Protein 2GU3 (pdb70)

GO terms:
  GO:0005886 plasma membrane (C, EXP)

Structure (mmCIF, N/CA/C/O backbone):
data_2GU3
#
_entry.id   2GU3
#
_cell.length_a   42.200
_cell.length_b   52.415
_cell.length_c   55.079
_cell.angle_alpha   90.00
_cell.angle_beta   90.00
_cell.angle_gamma   90.00
#
_symmetry.space_group_name_H-M   'P 21 21 21'
#
loop_
_entity.id
_entity.type
_entity.pdbx_description
1 polymer 'YpmB protein'
2 non-polymer 'NICKEL (II) ION'
3 water water
#
loop_
_atom_site.group_PDB
_atom_site.id
_atom_site.type_symbol
_atom_site.label_atom_id
_atom_site.label_alt_id
_atom_site.label_comp_id
_atom_site.label_asym_id
_atom_site.label_entity_id
_atom_site.label_seq_id
_atom_site.pdbx_PDB_ins_code
_atom_site.Cartn_x
_atom_site.Car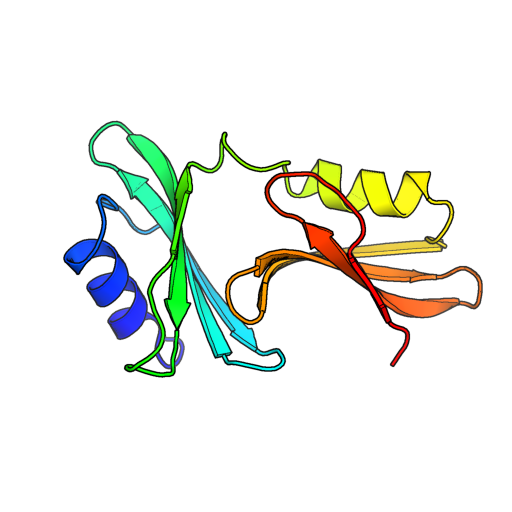tn_y
_atom_site.Cartn_z
_atom_site.occupancy
_atom_site.B_iso_or_equiv
_atom_site.auth_seq_id
_atom_site.auth_comp_id
_atom_site.auth_asym_id
_atom_site.auth_atom_id
_atom_site.pdbx_PDB_model_num
ATOM 1 N N . LYS A 1 9 ? 16.254 40.147 11.423 1.00 37.45 34 LYS A N 1
ATOM 2 C CA . LYS A 1 9 ? 15.350 39.259 12.220 1.00 37.37 34 LYS A CA 1
ATOM 3 C C . LYS A 1 9 ? 15.828 37.808 12.190 1.00 36.38 34 LYS A C 1
ATOM 4 O O . LYS A 1 9 ? 16.152 37.264 11.129 1.00 37.13 34 LYS A O 1
ATOM 10 N N . GLU A 1 10 ? 15.843 37.181 13.360 1.00 34.65 35 GLU A N 1
ATOM 11 C CA . GLU A 1 10 ? 16.323 35.818 13.501 1.00 32.82 35 GLU A CA 1
ATOM 12 C C . GLU A 1 10 ? 15.209 34.818 13.275 1.00 30.68 35 GLU A C 1
ATOM 13 O O . GLU A 1 10 ? 14.097 34.967 13.811 1.00 29.74 35 GLU A O 1
ATOM 19 N N . GLU A 1 11 ? 15.503 33.799 12.478 1.00 27.80 36 GLU A N 1
ATOM 20 C CA . GLU A 1 11 ? 14.504 32.795 12.144 1.00 26.17 36 GLU A CA 1
ATOM 21 C C . GLU A 1 11 ? 13.755 32.300 13.383 1.00 24.27 36 GLU A C 1
ATOM 22 O O . GLU A 1 11 ? 14.379 31.875 14.363 1.00 22.42 36 GLU A O 1
ATOM 28 N N . GLY A 1 12 ? 12.423 32.318 13.319 1.00 22.91 37 GLY A N 1
ATOM 29 C CA . GLY A 1 12 ? 11.591 31.729 14.375 1.00 21.80 37 GLY A CA 1
ATOM 30 C C . GLY A 1 12 ? 11.381 32.585 15.602 1.00 21.66 37 GLY A C 1
ATOM 31 O O . GLY A 1 12 ? 10.526 32.268 16.466 1.00 20.24 37 GLY A O 1
ATOM 32 N N . HIS A 1 13 ? 12.162 33.659 15.742 1.00 21.86 38 HIS A N 1
ATOM 33 C CA . HIS A 1 13 ? 12.095 34.436 17.010 1.00 21.84 38 HIS A CA 1
ATOM 34 C C . HIS A 1 13 ? 10.801 35.211 17.231 1.00 21.96 38 HIS A C 1
ATOM 35 O O . HIS A 1 13 ? 10.244 35.225 18.338 1.00 23.59 38 HIS A O 1
ATOM 42 N N . GLU A 1 14 ? 10.356 35.915 16.190 1.00 22.47 39 GLU A N 1
ATOM 43 C CA . GLU A 1 14 ? 9.125 36.669 16.272 1.00 21.09 39 GLU A CA 1
ATOM 44 C C . GLU A 1 14 ? 7.982 35.734 16.652 1.00 20.00 39 GLU A C 1
ATOM 45 O O . GLU A 1 14 ? 7.238 36.050 17.561 1.00 20.69 39 GLU A O 1
ATOM 51 N N . ALA A 1 15 ? 7.883 34.568 15.993 1.00 19.29 40 ALA A N 1
ATOM 52 C CA . ALA A 1 15 ? 6.841 33.577 16.284 1.00 19.61 40 ALA A CA 1
ATOM 53 C C . ALA A 1 15 ? 6.978 33.045 17.713 1.00 18.92 40 ALA A C 1
ATOM 54 O O . ALA A 1 15 ? 5.988 32.897 18.413 1.00 19.45 40 ALA A O 1
ATOM 56 N N . ALA A 1 16 ? 8.215 32.765 18.146 1.00 19.23 41 ALA A N 1
ATOM 57 C CA . ALA A 1 16 ? 8.422 32.221 19.486 1.00 18.73 41 ALA A CA 1
ATOM 58 C C . ALA A 1 16 ? 8.024 33.238 20.536 1.00 19.78 41 ALA A C 1
ATOM 59 O O . ALA A 1 16 ? 7.401 32.898 21.552 1.00 19.31 41 ALA A O 1
ATOM 61 N N . ALA A 1 17 ? 8.375 34.508 20.315 1.00 20.06 42 ALA A N 1
ATOM 62 C CA . ALA A 1 17 ? 8.031 35.521 21.305 1.00 21.37 42 ALA A CA 1
ATOM 63 C C . ALA A 1 17 ? 6.502 35.592 21.433 1.00 20.95 42 ALA A C 1
ATOM 64 O O . ALA A 1 17 ? 5.959 35.637 22.537 1.00 20.29 42 ALA A O 1
ATOM 66 N N . ALA A 1 18 ? 5.805 35.608 20.300 1.00 20.73 43 ALA A N 1
ATOM 67 C CA . ALA A 1 18 ? 4.335 35.689 20.321 1.00 20.72 43 ALA A CA 1
ATOM 68 C C . ALA A 1 18 ? 3.732 34.455 21.028 1.00 20.92 43 ALA A C 1
ATOM 69 O O . ALA A 1 18 ? 2.790 34.576 21.805 1.00 20.34 43 ALA A O 1
ATOM 71 N N . GLU A 1 19 ? 4.298 33.273 20.777 1.00 20.93 44 GLU A N 1
ATOM 72 C CA . GLU A 1 19 ? 3.823 32.031 21.367 1.00 21.63 44 GLU A CA 1
ATOM 73 C C . GLU A 1 19 ? 4.031 32.081 22.888 1.00 22.27 44 GLU A C 1
ATOM 74 O O . GLU A 1 19 ? 3.172 31.661 23.672 1.00 21.39 44 GLU A O 1
ATOM 80 N N . ALA A 1 20 ? 5.179 32.629 23.294 1.00 22.48 45 ALA A N 1
ATOM 81 C CA . ALA A 1 20 ? 5.487 32.780 24.720 1.00 22.69 45 ALA A CA 1
ATOM 82 C C . ALA A 1 20 ? 4.452 33.681 25.435 1.00 23.18 45 ALA A C 1
ATOM 83 O O . ALA A 1 20 ? 3.909 33.298 26.481 1.00 23.38 45 ALA A O 1
ATOM 85 N N . LYS A 1 21 ? 4.153 34.841 24.844 1.00 23.52 46 LYS A N 1
ATOM 86 C CA . LYS A 1 21 ? 3.205 35.785 25.430 1.00 24.42 46 LYS A CA 1
ATOM 87 C C . LYS A 1 21 ? 1.791 35.222 25.421 1.00 25.20 46 LYS A C 1
ATOM 88 O O . LYS A 1 21 ? 1.027 35.489 26.346 1.00 26.64 46 LYS A O 1
ATOM 94 N N . LYS A 1 22 ? 1.467 34.417 24.409 1.00 25.55 47 LYS A N 1
ATOM 95 C CA . LYS A 1 22 ? 0.102 33.859 24.252 1.00 26.83 47 LYS A CA 1
ATOM 96 C C . LYS A 1 22 ? -0.171 32.777 25.301 1.00 26.94 47 LYS A C 1
ATOM 97 O O . LYS A 1 22 ? -1.260 32.737 25.918 1.00 27.67 47 LYS A O 1
ATOM 103 N N . GLU A 1 23 ? 0.829 31.930 25.535 1.00 26.08 48 GLU A N 1
ATOM 104 C CA . GLU A 1 23 ? 0.645 30.737 26.339 1.00 25.69 48 GLU A CA 1
ATOM 105 C C . GLU A 1 23 ? 1.169 30.821 27.792 1.00 24.82 48 GLU A C 1
ATOM 106 O O . GLU A 1 23 ? 1.037 29.849 28.531 1.00 24.49 48 GLU A O 1
ATOM 112 N N . THR A 1 24 ? 1.759 31.958 28.194 1.00 23.43 49 THR A N 1
ATOM 113 C CA . THR A 1 24 ? 2.255 32.102 29.551 1.00 22.97 49 THR A CA 1
ATOM 114 C C . THR A 1 24 ? 1.939 33.478 30.077 1.00 23.56 49 THR A C 1
ATOM 115 O O . THR A 1 24 ? 1.226 34.249 29.425 1.00 23.09 49 THR A O 1
ATOM 119 N N . ASP A 1 25 ? 2.477 33.772 31.259 1.00 23.86 50 ASP A N 1
ATOM 120 C CA . ASP A 1 25 ? 2.333 35.062 31.888 1.00 25.23 50 ASP A CA 1
ATOM 121 C C . ASP A 1 25 ? 3.373 36.077 31.430 1.00 24.65 50 ASP A C 1
ATOM 122 O O . ASP A 1 25 ? 3.436 37.186 31.960 1.00 25.63 50 ASP A O 1
ATOM 127 N N . LEU A 1 26 ? 4.203 35.709 30.450 1.00 22.62 51 LEU A N 1
ATOM 128 C CA . LEU A 1 26 ? 5.193 36.639 29.965 1.00 21.41 51 LEU A CA 1
ATOM 129 C C . LEU A 1 26 ? 4.486 37.842 29.332 1.00 20.96 51 LEU A C 1
ATOM 130 O O . LEU A 1 26 ? 3.606 37.650 28.509 1.00 21.11 51 LEU A O 1
ATOM 135 N N . ALA A 1 27 ? 4.860 39.062 29.731 1.00 20.40 52 ALA A N 1
ATOM 136 C CA . ALA A 1 27 ? 4.255 40.302 29.168 1.00 19.91 52 ALA A CA 1
ATOM 137 C C . ALA A 1 27 ? 5.216 41.042 28.299 1.00 20.56 52 ALA A C 1
ATOM 138 O O . ALA A 1 27 ? 4.819 41.623 27.282 1.00 20.03 52 ALA A O 1
ATOM 140 N N . HIS A 1 28 ? 6.492 41.021 28.675 1.00 19.54 53 HIS A N 1
ATOM 141 C CA . HIS A 1 28 ? 7.518 41.721 27.936 1.00 19.43 53 HIS A CA 1
ATOM 142 C C . HIS A 1 28 ? 8.617 40.782 27.534 1.00 20.83 53 HIS A C 1
ATOM 143 O O . HIS A 1 28 ? 9.069 40.015 28.360 1.00 20.97 53 HIS A O 1
ATOM 150 N N . VAL A 1 29 ? 9.074 40.880 26.283 1.00 20.95 54 VAL A N 1
ATOM 151 C CA . VAL A 1 29 ? 10.205 40.063 25.804 1.00 22.42 54 VAL A CA 1
ATOM 152 C C . VAL A 1 29 ? 11.460 40.931 25.786 1.00 23.37 54 VAL A C 1
ATOM 153 O O . VAL A 1 29 ? 11.477 42.040 25.187 1.00 24.27 54 VAL A O 1
ATOM 157 N N . ASP A 1 30 ? 12.491 40.455 26.469 1.00 23.84 55 ASP A N 1
ATOM 158 C CA A ASP A 1 30 ? 13.796 41.104 26.467 0.60 24.43 55 ASP A CA 1
ATOM 159 C CA B ASP A 1 30 ? 13.790 41.115 26.459 0.40 24.80 55 ASP A CA 1
ATOM 160 C C . ASP A 1 30 ? 14.700 40.522 25.369 1.00 25.55 55 ASP A C 1
ATOM 161 O O . ASP A 1 30 ? 15.346 41.257 24.604 1.00 24.41 55 ASP A O 1
ATOM 170 N N . GLN A 1 31 ? 14.753 39.190 25.290 1.00 24.47 56 GLN A N 1
ATOM 171 C CA . GLN A 1 31 ? 15.630 38.519 24.339 1.00 26.04 56 GLN A CA 1
ATOM 172 C C . GLN A 1 31 ? 15.010 37.187 23.965 1.00 23.78 56 GLN A C 1
ATOM 173 O O . GLN A 1 31 ? 14.297 36.612 24.772 1.00 22.16 56 GLN A O 1
ATOM 179 N N . VAL A 1 32 ? 15.301 36.726 22.743 1.00 21.78 57 VAL A N 1
ATOM 180 C CA . VAL A 1 32 ? 15.047 35.362 22.331 1.00 20.34 57 VAL A CA 1
ATOM 181 C C . VAL A 1 32 ? 16.356 34.818 21.772 1.00 20.69 57 VAL A C 1
ATOM 182 O O . VAL A 1 32 ? 17.112 35.553 21.141 1.00 19.78 57 VAL A O 1
ATOM 186 N N . GLU A 1 33 ? 16.632 33.537 22.042 1.00 20.60 58 GLU A N 1
ATOM 187 C CA . GLU A 1 33 ? 17.813 32.838 21.566 1.00 21.74 58 GLU A CA 1
ATOM 188 C C . GLU A 1 33 ? 17.326 31.466 21.083 1.00 20.88 58 GLU A C 1
ATOM 189 O O . GLU A 1 33 ? 16.456 30.844 21.698 1.00 21.92 58 GLU A O 1
ATOM 195 N N . THR A 1 34 ? 17.931 30.981 20.026 1.00 20.06 59 THR A N 1
ATOM 196 C CA . THR A 1 34 ? 17.657 29.602 19.613 1.00 19.64 59 THR A CA 1
ATOM 197 C C . THR A 1 34 ? 18.660 28.706 20.314 1.00 20.32 59 THR A C 1
ATOM 198 O O . THR A 1 34 ? 19.900 28.957 20.265 1.00 19.01 59 THR A O 1
ATOM 202 N N . PHE A 1 35 ? 18.135 27.645 20.921 1.00 18.59 60 PHE A N 1
ATOM 203 C CA . PHE A 1 35 ? 18.975 26.579 21.453 1.00 20.62 60 PHE A CA 1
ATOM 204 C C . PHE A 1 35 ? 18.709 25.300 20.674 1.00 21.77 60 PHE A C 1
ATOM 205 O O . PHE A 1 35 ? 17.573 24.863 20.528 1.00 21.18 60 PHE A O 1
ATOM 213 N N . VAL A 1 36 ? 19.778 24.746 20.117 1.00 22.98 61 VAL A N 1
ATOM 214 C CA . VAL A 1 36 ? 19.668 23.548 19.287 1.00 24.09 61 VAL A CA 1
ATOM 215 C C . VAL A 1 36 ? 20.490 22.484 19.965 1.00 24.79 61 VAL A C 1
ATOM 216 O O . VAL A 1 36 ? 21.712 22.598 20.086 1.00 25.77 61 VAL A O 1
ATOM 220 N N . GLY A 1 37 ? 19.814 21.459 20.439 1.00 25.61 62 GLY A N 1
ATOM 221 C CA . GLY A 1 37 ? 20.450 20.303 21.035 1.00 25.16 62 GLY A CA 1
ATOM 222 C C . GLY A 1 37 ? 19.841 19.079 20.375 1.00 24.57 62 GLY A C 1
ATOM 223 O O . GLY A 1 37 ? 19.633 19.056 19.157 1.00 25.66 62 GLY A O 1
ATOM 224 N N . LYS A 1 38 ? 19.482 18.079 21.174 1.00 22.98 63 LYS A N 1
ATOM 225 C CA . LYS A 1 38 ? 18.714 16.949 20.691 1.00 22.95 63 LYS A CA 1
ATOM 226 C C . LYS A 1 38 ? 17.391 17.429 20.042 1.00 22.69 63 LYS A C 1
ATOM 227 O O . LYS A 1 38 ? 16.903 16.845 19.063 1.00 21.50 63 LYS A O 1
ATOM 233 N N . GLU A 1 39 ? 16.826 18.490 20.605 1.00 21.48 64 GLU A N 1
ATOM 234 C CA . GLU A 1 39 ? 15.682 19.192 19.997 1.00 21.41 64 GLU A CA 1
ATOM 235 C C . GLU A 1 39 ? 15.996 20.682 19.903 1.00 20.52 64 GLU A C 1
ATOM 236 O O . GLU A 1 39 ? 16.914 21.186 20.566 1.00 20.94 64 GLU A O 1
ATOM 242 N N . LYS A 1 40 ? 15.196 21.408 19.126 1.00 19.18 65 LYS A N 1
ATOM 243 C CA . LYS A 1 40 ? 15.352 22.837 19.045 1.00 18.21 65 LYS A CA 1
ATOM 244 C C . LYS A 1 40 ? 14.349 23.568 19.896 1.00 18.22 65 LYS A C 1
ATOM 245 O O . LYS A 1 40 ? 13.142 23.244 19.848 1.00 17.77 65 LYS A O 1
ATOM 251 N N . TYR A 1 41 ? 14.823 24.581 20.641 1.00 17.62 66 TYR A N 1
ATOM 252 C CA . TYR A 1 41 ? 13.962 25.391 21.503 1.00 18.18 66 TYR A CA 1
ATOM 253 C C . TYR A 1 41 ? 14.290 26.870 21.231 1.00 18.28 66 TYR A C 1
ATOM 254 O O . TYR A 1 41 ? 15.441 27.226 20.950 1.00 19.81 66 TYR A O 1
ATOM 263 N N . TYR A 1 42 ? 13.27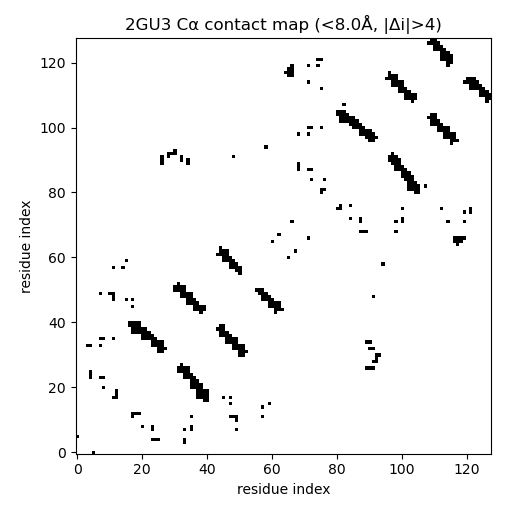0 27.700 21.307 1.00 16.87 67 TYR A N 1
ATOM 264 C CA . TYR A 1 42 ? 13.470 29.161 21.382 1.00 17.25 67 TYR A CA 1
ATOM 265 C C . TYR A 1 42 ? 13.355 29.537 22.842 1.00 17.38 67 TYR A C 1
ATOM 266 O O . TYR A 1 42 ? 12.318 29.304 23.505 1.00 19.49 67 TYR A O 1
ATOM 275 N N . VAL A 1 43 ? 14.443 30.118 23.360 1.00 16.59 68 VAL A N 1
ATOM 276 C CA . VAL A 1 43 ? 14.478 30.420 24.769 1.00 17.25 68 VAL A CA 1
ATOM 277 C C . VAL A 1 43 ? 14.108 31.913 24.855 1.00 17.68 68 VAL A C 1
ATOM 278 O O . VAL A 1 43 ? 14.813 32.756 24.299 1.00 17.53 68 VAL A O 1
ATOM 282 N N . VAL A 1 44 ? 12.986 32.235 25.515 1.00 17.34 69 VAL A N 1
ATOM 283 C CA . VAL A 1 44 ? 12.483 33.609 25.483 1.00 16.01 69 VAL A CA 1
ATOM 284 C C . VAL A 1 44 ? 12.604 34.122 26.890 1.00 17.49 69 VAL A C 1
ATOM 285 O O . VA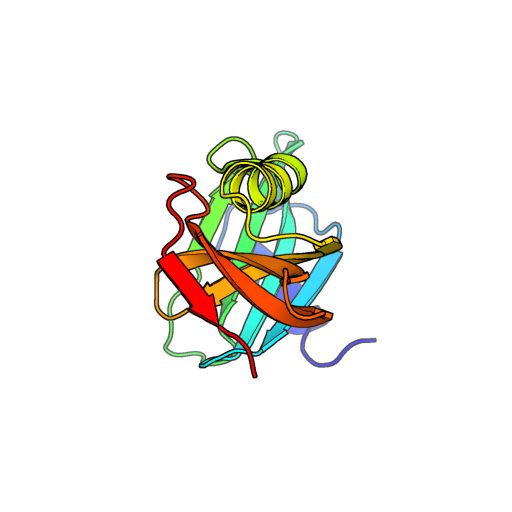L A 1 44 ? 12.071 33.502 27.825 1.00 16.94 69 VAL A O 1
ATOM 289 N N . LYS A 1 45 ? 13.309 35.250 27.040 1.00 17.26 70 LYS A N 1
ATOM 290 C CA . LYS A 1 45 ? 13.570 35.824 28.382 1.00 17.55 70 LYS A CA 1
ATOM 291 C C . LYS A 1 45 ? 12.862 37.176 28.477 1.00 18.06 70 LYS A C 1
ATOM 292 O O . LYS A 1 45 ? 12.894 37.975 27.531 1.00 18.57 70 LYS A O 1
ATOM 298 N N . GLY A 1 46 ? 12.230 37.443 29.612 1.00 16.53 71 GLY A N 1
ATOM 299 C CA . GLY A 1 46 ? 11.548 38.739 29.782 1.00 18.08 71 GLY A CA 1
ATOM 300 C C . GLY A 1 46 ? 10.952 38.813 31.160 1.00 18.63 71 GLY A C 1
ATOM 301 O O . GLY A 1 46 ? 11.512 38.254 32.085 1.00 18.14 71 GLY A O 1
ATOM 302 N N . THR A 1 47 ? 9.842 39.531 31.264 1.00 18.35 72 THR A N 1
ATOM 303 C CA . THR A 1 47 ? 9.173 39.749 32.535 1.00 20.28 72 THR A CA 1
ATOM 304 C C . THR A 1 47 ? 7.670 39.590 32.371 1.00 20.78 72 THR A C 1
ATOM 305 O O . THR A 1 47 ? 7.102 39.737 31.260 1.00 20.46 72 THR A O 1
ATOM 309 N N . ASP A 1 48 ? 7.009 39.250 33.476 1.00 22.10 73 ASP A N 1
ATOM 310 C CA . ASP A 1 48 ? 5.536 39.283 33.507 1.00 22.78 73 ASP A CA 1
ATOM 311 C C . ASP A 1 48 ? 5.022 40.712 33.784 1.00 23.01 73 ASP A C 1
ATOM 312 O O . ASP A 1 48 ? 5.832 41.655 33.856 1.00 22.37 73 ASP A O 1
ATOM 317 N N . LYS A 1 49 ? 3.704 40.923 33.904 1.00 24.14 74 LYS A N 1
ATOM 318 C CA . LYS A 1 49 ? 3.201 42.297 34.049 1.00 26.02 74 LYS A CA 1
ATOM 319 C C . LYS A 1 49 ? 3.573 42.927 35.418 1.00 26.45 74 LYS A C 1
ATOM 320 O O . LYS A 1 49 ? 3.524 44.156 35.587 1.00 27.07 74 LYS A O 1
ATOM 326 N N . LYS A 1 50 ? 3.948 42.067 36.373 1.00 26.85 75 LYS A N 1
ATOM 327 C CA . LYS A 1 50 ? 4.441 42.462 37.697 1.00 26.65 75 LYS A CA 1
ATOM 328 C C . LYS A 1 50 ? 5.896 42.879 37.656 1.00 25.59 75 LYS A C 1
ATOM 329 O O . LYS A 1 50 ? 6.407 43.490 38.613 1.00 24.61 75 LYS A O 1
ATOM 335 N N . GLY A 1 51 ? 6.566 42.529 36.562 1.00 22.34 76 GLY A N 1
ATOM 336 C CA . GLY A 1 51 ? 7.956 42.860 36.431 1.00 23.11 76 GLY A CA 1
ATOM 337 C C . GLY A 1 51 ? 8.851 41.730 36.907 1.00 21.80 76 GLY A C 1
ATOM 338 O O . GLY A 1 51 ? 10.072 41.925 36.966 1.00 22.91 76 GLY A O 1
ATOM 339 N N . THR A 1 52 ? 8.267 40.563 37.207 1.00 20.75 77 THR A N 1
ATOM 340 C CA . THR A 1 52 ? 9.103 39.375 37.590 1.00 21.11 77 THR A CA 1
ATOM 341 C C . THR A 1 52 ? 9.814 38.711 36.375 1.00 19.22 77 THR A C 1
ATOM 342 O O . THR A 1 52 ? 9.156 38.373 35.388 1.00 20.72 77 THR A O 1
ATOM 346 N N . ALA A 1 53 ? 11.140 38.587 36.445 1.00 19.58 78 ALA A N 1
ATOM 347 C CA . ALA A 1 53 ? 11.904 37.924 35.380 1.00 17.62 78 ALA A CA 1
ATOM 348 C C . ALA A 1 53 ? 11.394 36.475 35.146 1.00 18.97 78 ALA A C 1
ATOM 349 O O . ALA A 1 53 ? 11.302 35.658 36.087 1.00 19.17 78 ALA A O 1
ATOM 351 N N . LEU A 1 54 ? 11.134 36.133 33.883 1.00 18.44 79 LEU A N 1
ATOM 352 C CA . LEU A 1 54 ? 10.582 34.821 33.554 1.00 18.45 79 LEU A CA 1
ATOM 353 C C . LEU A 1 54 ? 11.313 34.317 32.338 1.00 18.61 79 LEU A C 1
ATOM 354 O O . LEU A 1 54 ? 11.627 35.098 31.442 1.00 18.94 79 LEU A O 1
ATOM 359 N N . TYR A 1 55 ? 11.556 33.007 32.306 1.00 16.90 80 TYR A N 1
ATOM 360 C CA . TYR A 1 55 ? 12.132 32.334 31.147 1.00 17.10 80 TYR A CA 1
ATOM 361 C C . TYR A 1 55 ? 11.102 31.413 30.576 1.00 17.60 80 TYR A C 1
ATOM 362 O O . TYR A 1 55 ? 10.421 30.688 31.331 1.00 16.95 80 TYR A O 1
ATOM 371 N N . VAL A 1 56 ? 11.007 31.394 29.242 1.00 16.32 81 VAL A N 1
ATOM 372 C CA . VAL A 1 56 ? 10.032 30.499 28.601 1.00 17.57 81 VAL A CA 1
ATOM 373 C C . VAL A 1 56 ? 10.746 29.737 27.516 1.00 16.99 81 VAL A C 1
ATOM 374 O O . VAL A 1 56 ? 11.421 30.336 26.650 1.00 18.59 81 VAL A O 1
ATOM 378 N N . TRP A 1 57 ? 10.622 28.414 27.528 1.00 16.33 82 TRP A N 1
ATOM 379 C CA . TRP A 1 57 ? 11.295 27.614 26.533 1.00 16.76 82 TRP A CA 1
ATOM 380 C C . TRP A 1 57 ? 10.228 27.080 25.565 1.00 17.08 82 TRP A C 1
ATOM 381 O O . TRP A 1 57 ? 9.415 26.223 25.952 1.00 18.22 82 TRP A O 1
ATOM 392 N N . VAL A 1 58 ? 10.235 27.614 24.358 1.00 16.97 83 VAL A N 1
ATOM 393 C CA . VAL A 1 58 ? 9.206 27.267 23.374 1.00 15.76 83 VAL A CA 1
ATOM 394 C C . VAL A 1 58 ? 9.821 26.270 22.404 1.00 17.40 83 VAL A C 1
ATOM 395 O O . VAL A 1 58 ? 10.803 26.583 21.713 1.00 17.40 83 VAL A O 1
ATOM 399 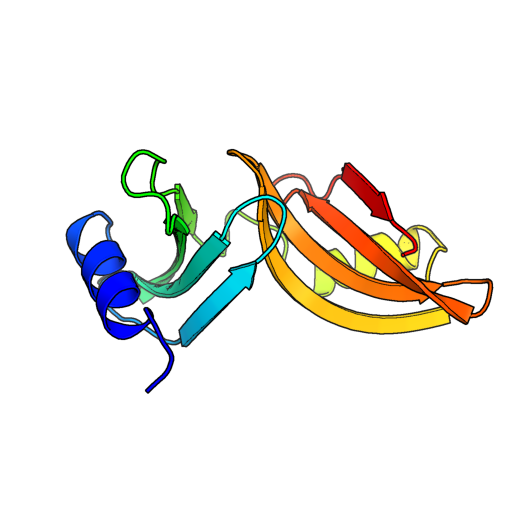N N . PRO A 1 59 ? 9.251 25.056 22.337 1.00 17.71 84 PRO A N 1
ATOM 400 C CA . PRO A 1 59 ? 9.713 24.048 21.376 1.00 17.86 84 PRO A CA 1
ATOM 401 C C . PRO A 1 59 ? 9.429 24.448 19.918 1.00 16.78 84 PRO A C 1
ATOM 402 O O . PRO A 1 59 ? 8.374 25.025 19.600 1.00 18.74 84 PRO A O 1
ATOM 406 N N . ALA A 1 60 ? 10.377 24.139 19.043 1.00 17.39 85 ALA A N 1
ATOM 407 C CA . ALA A 1 60 ? 10.112 24.253 17.604 1.00 16.54 85 ALA A CA 1
ATOM 408 C C . ALA A 1 60 ? 9.085 23.214 17.204 1.00 16.91 85 ALA A C 1
ATOM 409 O O . ALA A 1 60 ? 8.239 23.469 16.356 1.00 17.19 85 ALA A O 1
ATOM 411 N N . ASP A 1 61 ? 9.129 22.055 17.864 1.00 17.29 86 ASP A N 1
ATOM 412 C CA . ASP A 1 61 ? 8.161 20.971 17.660 1.00 17.25 86 ASP A CA 1
ATOM 413 C C . ASP A 1 61 ? 6.807 21.402 18.249 1.00 17.57 86 ASP A C 1
ATOM 414 O O . ASP A 1 61 ? 6.682 21.553 19.465 1.00 17.93 86 ASP A O 1
ATOM 419 N N . LYS A 1 62 ? 5.806 21.624 17.406 1.00 18.61 87 LYS A N 1
ATOM 420 C CA . LYS A 1 62 ? 4.519 22.176 17.900 1.00 20.98 87 LYS A CA 1
ATOM 421 C C . LYS A 1 62 ? 3.751 21.230 18.797 1.00 20.86 87 LYS A C 1
ATOM 422 O O . LYS A 1 62 ? 2.792 21.649 19.489 1.00 21.81 87 LYS A O 1
ATOM 428 N N . LYS A 1 63 ? 4.156 19.965 18.807 1.00 20.13 88 LYS A N 1
ATOM 429 C CA . LYS A 1 63 ? 3.535 18.966 19.691 1.00 20.51 88 LYS A CA 1
ATOM 430 C C . LYS A 1 63 ? 4.143 18.882 21.103 1.00 20.26 88 LYS A C 1
ATOM 431 O O . LYS A 1 63 ? 3.527 18.268 21.994 1.00 19.58 88 LYS A O 1
ATOM 437 N N . ALA A 1 64 ? 5.333 19.471 21.293 1.00 19.17 89 ALA A N 1
ATOM 438 C CA . ALA A 1 64 ? 6.068 19.425 22.547 1.00 20.04 89 ALA A CA 1
ATOM 439 C C . ALA A 1 64 ? 5.514 20.539 23.454 1.00 20.75 89 ALA A C 1
ATOM 440 O O . ALA A 1 64 ? 4.879 21.492 22.973 1.00 23.09 89 ALA A O 1
ATOM 442 N N . LYS A 1 65 ? 5.754 20.460 24.751 1.00 20.26 90 LYS A N 1
ATOM 443 C CA . LYS A 1 65 ? 5.101 21.450 25.600 1.00 20.70 90 LYS A CA 1
ATOM 444 C C . LYS A 1 65 ? 5.997 22.623 25.913 1.00 19.68 90 LYS A C 1
ATOM 445 O O . LYS A 1 65 ? 7.214 22.448 26.063 1.00 18.84 90 LYS A O 1
ATOM 451 N N . ILE A 1 66 ? 5.392 23.813 25.966 1.00 19.63 91 ILE A N 1
ATOM 452 C CA . ILE A 1 66 ? 6.102 25.008 26.438 1.00 18.80 91 ILE A CA 1
A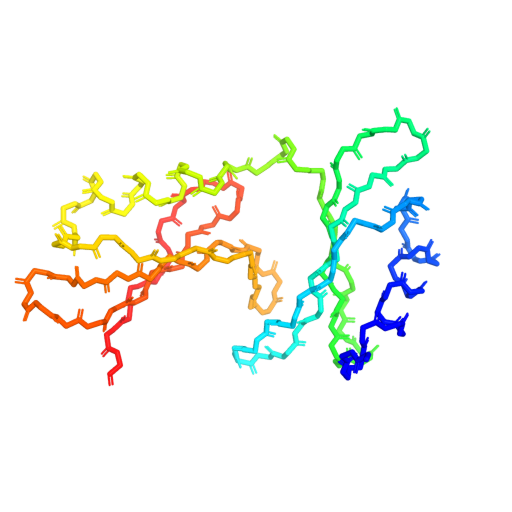TOM 453 C C . ILE A 1 66 ? 6.367 24.844 27.946 1.00 19.42 91 ILE A C 1
ATOM 454 O O . ILE A 1 66 ? 5.475 24.385 28.674 1.00 18.29 91 ILE A O 1
ATOM 459 N N . LEU A 1 67 ? 7.572 25.202 28.391 1.00 18.59 92 LEU A N 1
ATOM 460 C CA . LEU A 1 67 ? 7.909 25.228 29.831 1.00 18.70 92 LEU A CA 1
ATOM 461 C C . LEU A 1 67 ? 8.282 26.648 30.217 1.00 18.87 92 LEU A C 1
ATOM 462 O O . LEU A 1 67 ? 8.870 27.365 29.426 1.00 18.23 92 LEU A O 1
ATOM 467 N N . SER A 1 68 ? 7.908 27.053 31.422 1.00 20.46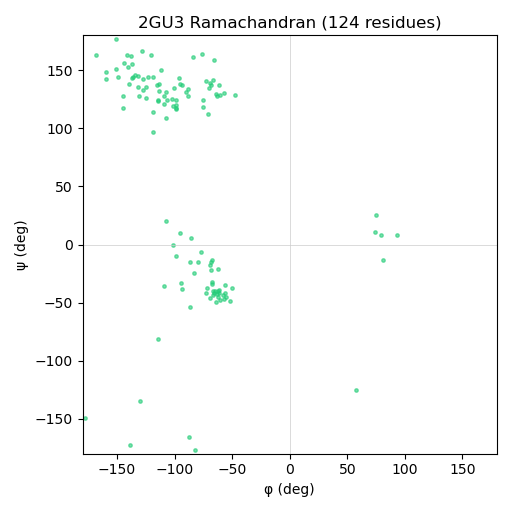 93 SER A N 1
ATOM 468 C CA . SER A 1 68 ? 8.356 28.392 31.894 1.00 21.41 93 SER A CA 1
ATOM 469 C C . SER A 1 68 ? 8.714 28.315 33.344 1.00 21.54 93 SER A C 1
ATOM 470 O O . SER A 1 68 ? 8.164 27.478 34.081 1.00 19.86 93 SER A O 1
ATOM 473 N N . LYS A 1 69 ? 9.622 29.201 33.765 1.00 20.59 94 LYS A N 1
ATOM 474 C CA . LYS A 1 69 ? 10.003 29.304 35.157 1.00 20.31 94 LYS A CA 1
ATOM 475 C C . LYS A 1 69 ? 10.362 30.759 35.395 1.00 19.38 94 LYS A C 1
ATOM 476 O O . LYS A 1 69 ? 10.970 31.409 34.539 1.00 18.62 94 LYS A O 1
ATOM 482 N N . GLU A 1 70 ? 10.038 31.263 36.586 1.00 18.37 95 GLU A N 1
ATOM 483 C CA . GLU A 1 70 ? 10.684 32.477 37.032 1.00 19.46 95 GLU A CA 1
ATOM 484 C C . GLU A 1 70 ? 12.203 32.285 37.167 1.00 19.12 95 GLU A C 1
ATOM 485 O O . GLU A 1 70 ? 12.707 31.263 37.687 1.00 19.09 95 GLU A O 1
ATOM 491 N N . ALA A 1 71 ? 12.955 33.276 36.710 1.00 18.35 96 ALA A N 1
ATOM 492 C CA . ALA A 1 71 ? 14.403 33.253 36.840 1.00 17.69 96 ALA A CA 1
ATOM 493 C C . ALA A 1 71 ? 14.840 32.945 38.287 1.00 17.44 96 ALA A C 1
ATOM 494 O O . ALA A 1 71 ? 15.810 32.251 38.491 1.00 19.02 96 ALA A O 1
ATOM 496 N N . LYS A 1 72 ? 14.126 33.461 39.276 1.00 17.08 97 LYS A N 1
ATOM 497 C CA . LYS A 1 72 ? 14.554 33.282 40.667 1.00 19.57 97 LYS A CA 1
ATOM 498 C C . LYS A 1 72 ? 14.414 31.820 41.102 1.00 18.56 97 LYS A C 1
ATOM 499 O O . LYS A 1 72 ? 14.955 31.438 42.138 1.00 18.96 97 LYS A O 1
ATOM 505 N N . GLU A 1 73 ? 13.678 31.006 40.342 1.00 19.15 98 GLU A N 1
ATOM 506 C CA A GLU A 1 73 ? 13.477 29.575 40.688 0.70 19.23 98 GLU A CA 1
ATOM 507 C CA B GLU A 1 73 ? 13.516 29.595 40.739 0.30 18.52 98 GLU A CA 1
ATOM 508 C C . GLU A 1 73 ? 14.608 28.664 40.224 1.00 19.42 98 GLU A C 1
ATOM 509 O O . GLU A 1 73 ? 14.589 27.469 40.523 1.00 17.72 98 GLU A O 1
ATOM 520 N N . GLY A 1 74 ? 15.574 29.230 39.476 1.00 18.50 99 GLY A N 1
ATOM 521 C CA . GLY A 1 74 ? 16.732 28.449 38.987 1.00 18.15 99 GLY A CA 1
ATOM 522 C C . GLY A 1 74 ? 18.014 29.061 39.512 1.00 19.20 99 GLY A C 1
ATOM 523 O O . GLY A 1 74 ? 18.042 30.244 39.944 1.00 18.90 99 GLY A O 1
ATOM 524 N N . ILE A 1 75 ? 19.109 28.296 39.463 1.00 18.48 100 ILE A N 1
ATOM 525 C CA . ILE A 1 75 ? 20.430 28.880 39.780 1.00 18.72 100 ILE A CA 1
ATOM 526 C C . IL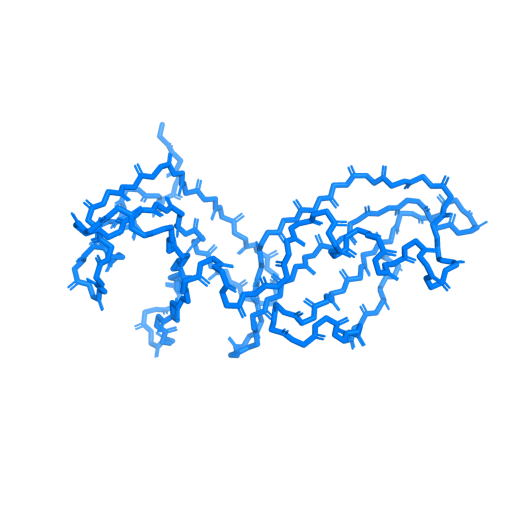E A 1 75 ? 20.749 29.911 38.688 1.00 19.32 100 ILE A C 1
ATOM 527 O O . ILE A 1 75 ? 20.151 29.865 37.636 1.00 18.39 100 ILE A O 1
ATOM 532 N N . SER A 1 76 ? 21.641 30.843 38.994 1.00 18.74 101 SER A N 1
ATOM 533 C CA . SER A 1 76 ? 22.077 31.853 38.034 1.00 19.58 101 SER A CA 1
ATOM 534 C C . SER A 1 76 ? 23.047 31.265 37.013 1.00 19.16 101 SER A C 1
ATOM 535 O O . SER A 1 76 ? 23.664 30.218 37.234 1.00 19.53 101 SER A O 1
ATOM 538 N N . GLU A 1 77 ? 23.225 31.994 35.938 1.00 19.72 102 GLU A N 1
ATOM 539 C CA . GLU A 1 77 ? 24.211 31.632 34.922 1.00 20.40 102 GLU A CA 1
ATOM 540 C C . GLU A 1 77 ? 25.597 31.549 35.569 1.00 20.26 102 GLU A C 1
ATOM 541 O O . GLU A 1 77 ? 26.357 30.619 35.312 1.00 18.77 102 GLU A O 1
ATOM 547 N N . ASP A 1 78 ? 25.941 32.518 36.435 1.00 21.51 103 ASP A N 1
ATOM 548 C CA . ASP A 1 78 ? 27.275 32.477 37.102 1.00 23.05 103 ASP A CA 1
ATOM 549 C C . ASP A 1 78 ? 27.460 31.239 37.968 1.00 21.84 103 ASP A C 1
ATOM 550 O O . ASP A 1 78 ? 28.535 30.658 38.047 1.00 21.76 103 ASP A O 1
ATOM 555 N N . LYS A 1 79 ? 26.398 30.857 38.652 1.00 21.25 104 LYS A N 1
ATOM 556 C CA . LYS A 1 79 ? 26.440 29.707 39.523 1.00 21.37 104 LYS A CA 1
ATOM 557 C C . LYS A 1 79 ? 26.638 28.433 38.758 1.00 20.18 104 LYS A C 1
ATOM 558 O O . LYS A 1 79 ? 27.433 27.584 39.200 1.00 20.27 104 LYS A O 1
ATOM 564 N N . ALA A 1 80 ? 25.919 28.279 37.628 1.00 19.84 105 ALA A N 1
ATOM 565 C CA . ALA A 1 80 ? 26.153 27.161 36.717 1.00 19.17 105 ALA A CA 1
ATOM 566 C C . ALA A 1 80 ? 27.639 27.071 36.358 1.00 19.28 105 ALA A C 1
ATOM 567 O O . ALA A 1 80 ? 28.229 25.972 36.401 1.00 18.92 105 ALA A O 1
ATOM 569 N N . ALA A 1 81 ? 28.242 28.202 35.976 1.00 20.29 106 ALA A N 1
ATOM 570 C CA . ALA A 1 81 ? 29.700 28.191 35.619 1.00 19.76 106 ALA A CA 1
ATOM 571 C C . ALA A 1 81 ? 30.526 27.754 36.831 1.00 22.04 106 ALA A C 1
ATOM 572 O O . ALA A 1 81 ? 31.452 26.945 36.691 1.00 21.65 106 ALA A O 1
ATOM 574 N N . LYS A 1 82 ? 30.149 28.261 38.015 1.00 22.48 107 LYS A N 1
ATOM 575 C CA . LYS A 1 82 ? 30.893 28.032 39.265 1.00 24.29 107 LYS A CA 1
ATOM 576 C C . LYS A 1 82 ? 30.831 26.557 39.669 1.00 24.76 107 LYS A C 1
ATOM 577 O O . LYS A 1 82 ? 31.817 25.952 40.149 1.00 24.06 107 LYS A O 1
ATOM 583 N N . ILE A 1 83 ? 29.655 25.970 39.472 1.00 24.63 108 ILE A N 1
ATOM 584 C CA . ILE A 1 83 ? 29.453 24.551 39.728 1.00 23.88 108 ILE A CA 1
ATOM 585 C C . ILE A 1 83 ? 30.442 23.694 38.953 1.00 24.78 108 ILE A C 1
ATOM 586 O O . ILE A 1 83 ? 31.029 22.774 39.505 1.00 24.78 108 ILE A O 1
ATOM 591 N N . ILE A 1 84 ? 30.637 24.000 37.677 1.00 23.60 109 ILE A N 1
ATOM 592 C CA . ILE A 1 84 ? 31.540 23.228 36.852 1.00 23.90 109 ILE A CA 1
ATOM 593 C C . ILE A 1 84 ? 33.002 23.490 37.249 1.00 24.33 109 ILE A C 1
ATOM 594 O O . ILE A 1 84 ? 33.813 22.575 37.228 1.00 25.23 109 ILE A O 1
ATOM 599 N N . LYS A 1 85 ? 33.316 24.733 37.593 1.00 24.75 110 LYS A N 1
ATOM 600 C CA . LYS A 1 85 ? 34.663 25.111 38.048 1.00 26.29 110 LYS A CA 1
ATOM 601 C C . LYS A 1 85 ? 34.978 24.393 39.347 1.00 27.77 110 LYS A C 1
ATOM 602 O O . LYS A 1 85 ? 36.052 23.779 39.482 1.00 28.70 110 LYS A O 1
ATOM 608 N N . ASP A 1 86 ? 34.043 24.472 40.291 1.00 28.45 111 ASP A N 1
ATOM 609 C CA . ASP A 1 86 ? 34.181 23.810 41.605 1.00 30.55 111 ASP A CA 1
ATOM 610 C C . ASP A 1 86 ? 34.276 22.297 41.476 1.00 30.40 111 ASP A C 1
ATOM 611 O O . ASP A 1 86 ? 34.802 21.605 42.361 1.00 31.47 111 ASP A O 1
ATOM 616 N N . GLU A 1 87 ? 33.809 21.773 40.357 1.00 30.44 112 GLU A N 1
ATOM 617 C CA . GLU A 1 87 ? 33.961 20.364 40.066 1.00 30.04 112 GLU A CA 1
ATOM 618 C C . GLU A 1 87 ? 35.385 20.027 39.591 1.00 30.50 112 GLU A C 1
ATOM 619 O O . GLU A 1 87 ? 35.722 18.858 39.419 1.00 30.59 112 GLU A O 1
ATOM 625 N N . GLY A 1 88 ? 36.217 21.049 39.392 1.00 28.99 113 GLY A N 1
ATOM 626 C CA . GLY A 1 88 ? 37.588 20.824 38.971 1.00 28.39 113 GLY A CA 1
ATOM 627 C C . GLY A 1 88 ? 37.727 20.428 37.512 1.00 27.99 113 GLY A C 1
ATOM 628 O O . GLY A 1 88 ? 38.720 19.807 37.151 1.00 27.54 113 GLY A O 1
ATOM 629 N N . LEU A 1 89 ? 36.756 20.808 36.668 1.00 26.40 114 LEU A N 1
ATOM 630 C CA . LEU A 1 89 ? 36.726 20.362 35.254 1.00 25.90 114 LEU A CA 1
ATOM 631 C C . LEU A 1 89 ? 37.281 21.395 34.265 1.00 24.95 114 LEU A C 1
ATOM 632 O O . LEU A 1 89 ? 37.481 21.085 33.081 1.00 26.05 114 LEU A O 1
ATOM 637 N N . VAL A 1 90 ? 37.529 22.603 34.746 1.00 25.04 115 VAL A N 1
ATOM 638 C CA . VAL A 1 90 ? 37.752 23.764 33.859 1.00 24.39 115 VAL A CA 1
ATOM 639 C C . VAL A 1 90 ? 39.205 24.247 33.842 1.00 25.15 115 VAL A C 1
ATOM 640 O O . VAL A 1 90 ? 39.766 24.469 34.903 1.00 26.06 115 VAL A O 1
ATOM 644 N N . SER A 1 91 ? 39.802 24.390 32.654 1.00 24.33 116 SER A N 1
ATOM 645 C CA . SER A 1 91 ? 41.043 25.186 32.497 1.00 24.73 116 SER A CA 1
ATOM 646 C C . SER A 1 91 ? 40.734 26.649 32.092 1.00 24.93 116 SER A C 1
ATOM 647 O O . SER A 1 91 ? 41.416 27.604 32.503 1.00 24.67 116 SER A O 1
ATOM 650 N N . LYS A 1 92 ? 39.731 26.803 31.241 1.00 23.72 117 LYS A N 1
ATOM 651 C CA . LYS A 1 92 ? 39.296 28.118 30.785 1.00 23.82 117 LYS A CA 1
ATOM 652 C C . LYS A 1 92 ? 37.779 28.075 30.610 1.00 22.71 117 LYS A C 1
ATOM 653 O O . LYS A 1 92 ? 37.256 27.303 29.789 1.00 23.43 117 LYS A O 1
ATOM 659 N N . GLN A 1 93 ? 37.081 28.894 31.384 1.00 22.47 118 GLN A N 1
ATOM 660 C CA . GLN A 1 93 ? 35.608 29.013 31.247 1.00 21.28 118 GLN A CA 1
ATOM 661 C C . GLN A 1 93 ? 35.290 29.772 29.981 1.00 20.75 118 GLN A C 1
ATOM 662 O O . GLN A 1 93 ? 35.934 30.780 29.677 1.00 21.38 118 GLN A O 1
ATOM 668 N N . LYS A 1 94 ? 34.251 29.340 29.264 1.00 19.71 119 LYS A N 1
ATOM 669 C CA . LYS A 1 94 ? 33.948 29.982 28.002 1.00 22.03 119 LYS A CA 1
ATOM 670 C C . LYS A 1 94 ? 32.614 30.705 28.056 1.00 23.52 119 LYS A C 1
ATOM 671 O O . LYS A 1 94 ? 32.591 31.924 28.197 1.00 26.66 119 LYS A O 1
ATOM 677 N N . GLU A 1 95 ? 31.535 29.979 27.878 1.00 21.65 120 GLU A N 1
ATOM 678 C CA . GLU A 1 95 ? 30.176 30.597 27.745 1.00 21.08 120 GLU A CA 1
ATOM 679 C C . GLU A 1 95 ? 29.194 29.736 28.453 1.00 20.94 120 GLU A C 1
ATOM 680 O O . GLU A 1 95 ? 29.446 28.535 28.694 1.00 22.49 120 GLU A O 1
ATOM 686 N N . VAL A 1 96 ? 28.034 30.316 28.721 1.00 18.24 121 VAL A N 1
ATOM 687 C CA . VAL A 1 96 ? 26.931 29.586 29.329 1.00 17.48 121 VAL A CA 1
ATOM 688 C C . VAL A 1 96 ? 25.645 30.046 28.626 1.00 17.07 121 VAL A C 1
ATOM 689 O O . VAL A 1 96 ? 25.478 31.225 28.354 1.00 16.77 121 VAL A O 1
ATOM 693 N N . HIS A 1 97 ? 24.750 29.101 28.323 1.00 16.20 122 HIS A N 1
ATOM 694 C CA . HIS A 1 97 ? 23.458 29.428 27.721 1.00 17.42 122 HIS A CA 1
ATOM 695 C C . HIS A 1 97 ? 22.385 28.684 28.419 1.00 17.40 122 HIS A C 1
ATOM 696 O O . HIS A 1 97 ? 22.553 27.506 28.747 1.00 16.85 122 HIS A O 1
ATOM 703 N N . LEU A 1 98 ? 21.231 29.317 28.512 1.00 17.31 123 LEU A N 1
ATOM 704 C CA . LEU A 1 98 ? 20.040 28.648 28.977 1.00 18.35 123 LEU A CA 1
ATOM 705 C C . LEU A 1 98 ? 19.629 27.631 27.883 1.00 19.49 123 LEU A C 1
ATOM 706 O O . LEU A 1 98 ? 19.667 27.884 26.664 1.00 18.43 123 LEU A O 1
ATOM 711 N N . ALA A 1 99 ? 19.222 26.471 28.348 1.00 18.45 124 ALA A N 1
ATOM 712 C CA . ALA A 1 99 ? 19.018 25.349 27.439 1.00 17.71 124 ALA A CA 1
ATOM 713 C C . ALA A 1 99 ? 17.918 24.361 27.951 1.00 18.06 124 ALA A C 1
ATOM 714 O O . ALA A 1 99 ? 17.299 24.507 29.054 1.00 16.09 124 ALA A O 1
ATOM 716 N N . ARG A 1 100 ? 17.660 23.359 27.121 1.00 17.56 125 ARG A N 1
ATOM 717 C CA . ARG A 1 100 ? 16.624 22.334 27.477 1.00 19.18 125 ARG A CA 1
ATOM 718 C C . ARG A 1 100 ? 16.836 21.078 26.694 1.00 19.61 125 ARG A C 1
ATOM 719 O O . ARG A 1 100 ? 17.291 21.136 25.553 1.00 21.01 125 ARG A O 1
ATOM 727 N N . GLU A 1 101 ? 16.486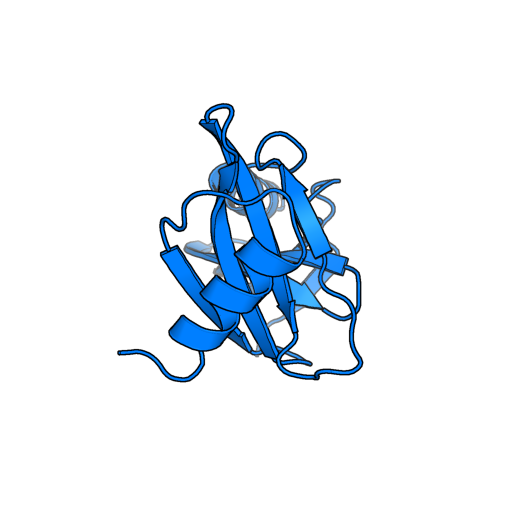 19.940 27.307 1.00 18.77 126 GLU A N 1
ATOM 728 C CA . GLU A 1 101 ? 16.402 18.673 26.553 1.00 21.47 126 GLU A CA 1
ATOM 729 C C . GLU A 1 101 ? 15.267 17.888 27.134 1.00 20.55 126 GLU A C 1
ATOM 730 O O . GLU A 1 101 ? 15.157 17.750 28.381 1.00 20.63 126 GLU A O 1
ATOM 736 N N . GLY A 1 102 ? 14.361 17.441 26.247 1.00 20.50 127 GLY A N 1
ATOM 737 C CA . GLY A 1 102 ? 13.155 16.764 26.675 1.00 20.80 127 GLY A CA 1
ATOM 738 C C . GLY A 1 102 ? 12.438 17.720 27.595 1.00 21.20 127 GLY A C 1
ATOM 739 O O . GLY A 1 102 ? 12.189 18.886 27.218 1.00 20.94 127 GLY A O 1
ATOM 740 N N . ASN A 1 103 ? 12.130 17.283 28.819 1.00 20.28 128 ASN A N 1
ATOM 741 C CA . ASN A 1 103 ? 11.488 18.213 29.773 1.00 20.99 128 ASN A CA 1
ATOM 742 C C . ASN A 1 103 ? 12.398 18.701 30.907 1.00 20.62 128 ASN A C 1
ATOM 743 O O . ASN A 1 103 ? 11.914 19.143 31.981 1.00 20.60 128 ASN A O 1
ATOM 748 N N . VAL A 1 104 ? 13.698 18.580 30.659 1.00 18.96 129 VAL A N 1
ATOM 749 C CA . VAL A 1 104 ? 14.729 18.955 31.621 1.00 18.79 129 VAL A CA 1
ATOM 750 C C . VAL A 1 104 ? 15.211 20.332 31.215 1.00 18.46 129 VAL A C 1
ATOM 751 O O . VAL A 1 104 ? 15.644 20.536 30.078 1.00 18.83 129 VAL A O 1
ATOM 755 N N . LEU A 1 105 ? 15.145 21.256 32.158 1.00 17.34 130 LEU A N 1
ATOM 756 C CA . LEU A 1 105 ? 15.637 22.626 31.943 1.00 16.78 130 LEU A CA 1
ATOM 757 C C . LEU A 1 105 ? 17.040 22.754 32.464 1.00 17.67 130 LEU A C 1
ATOM 758 O O . LEU A 1 105 ? 17.386 22.186 33.547 1.00 18.10 130 LEU A O 1
ATOM 763 N N . LEU A 1 106 ? 17.865 23.459 31.672 1.00 17.55 131 LEU A N 1
ATOM 764 C CA . LEU A 1 106 ? 19.337 23.275 31.843 1.00 18.42 131 LEU A CA 1
ATOM 765 C C . LEU A 1 106 ? 20.087 24.560 31.638 1.00 17.48 131 LEU A C 1
ATOM 766 O O . LEU A 1 106 ? 19.600 25.453 30.924 1.00 18.00 131 LEU A O 1
ATOM 771 N N . TRP A 1 107 ? 21.271 24.653 32.221 1.00 15.74 132 TRP A N 1
ATOM 772 C CA . TRP A 1 107 ? 22.275 25.617 31.772 1.00 16.45 132 TRP A CA 1
ATOM 773 C C . TRP A 1 107 ? 23.355 24.791 31.073 1.00 16.72 132 TRP A C 1
ATOM 774 O O . TRP A 1 107 ? 23.816 23.766 31.633 1.00 16.28 132 TRP A O 1
ATOM 785 N N . GLU A 1 108 ? 23.738 25.218 29.864 1.00 15.24 133 GLU A N 1
ATOM 786 C CA . GLU A 1 108 ? 24.803 24.545 29.130 1.00 15.75 133 GLU A CA 1
ATOM 787 C C . GLU A 1 108 ? 26.029 25.375 29.389 1.00 17.82 133 GLU A C 1
ATOM 788 O O . GLU A 1 108 ? 26.093 26.515 28.959 1.00 16.83 133 GLU A O 1
ATOM 794 N N . VAL A 1 109 ? 27.015 24.788 30.044 1.00 17.23 134 VAL A N 1
ATOM 795 C CA . VAL A 1 109 ? 28.276 25.508 30.371 1.00 16.24 134 VAL A CA 1
ATOM 796 C C . VAL A 1 109 ? 29.373 24.979 29.458 1.00 18.31 134 VAL A C 1
ATOM 797 O O . VAL A 1 109 ? 29.640 23.786 29.464 1.00 18.13 134 VAL A O 1
ATOM 801 N N . THR A 1 110 ? 30.034 25.850 28.717 1.00 18.08 135 THR A N 1
ATOM 802 C CA . THR A 1 110 ? 31.064 25.391 27.804 1.00 19.39 135 THR A CA 1
ATOM 803 C C . THR A 1 110 ? 32.399 25.884 28.331 1.00 19.57 135 THR A C 1
ATOM 804 O O . THR A 1 110 ? 32.495 26.955 28.962 1.00 19.73 135 THR A O 1
ATOM 808 N N . TYR A 1 111 ? 33.468 25.136 28.068 1.00 19.06 136 TYR A N 1
ATOM 809 C CA . TYR A 1 111 ? 34.758 25.484 28.682 1.00 19.49 136 TYR A CA 1
ATOM 810 C C . TYR A 1 111 ? 35.860 24.659 28.005 1.00 20.66 136 TYR A C 1
ATOM 811 O O . TYR A 1 111 ? 35.555 23.678 27.329 1.00 21.76 136 TYR A O 1
ATOM 820 N N . LEU A 1 112 ? 37.113 25.079 28.175 1.00 22.03 137 LEU A N 1
ATOM 821 C CA . LEU A 1 112 ? 38.258 24.212 27.893 1.00 23.23 137 LEU A CA 1
ATOM 822 C C . LEU A 1 112 ? 38.520 23.462 29.164 1.00 23.93 137 LEU A C 1
ATOM 823 O O . LEU A 1 112 ? 38.622 24.077 30.232 1.00 23.95 137 LEU A O 1
ATOM 828 N N . ASP A 1 113 ? 38.587 22.136 29.048 1.00 24.74 138 ASP A N 1
ATOM 829 C CA . ASP A 1 113 ? 38.742 21.274 30.222 1.00 25.88 138 ASP A CA 1
ATOM 830 C C . ASP A 1 113 ? 40.229 21.102 30.557 1.00 26.14 138 ASP A C 1
ATOM 831 O O . ASP A 1 113 ? 41.078 21.843 30.047 1.00 24.83 138 ASP A O 1
ATOM 836 N N . LYS A 1 114 ? 40.528 20.127 31.409 1.00 27.74 139 LYS A N 1
ATOM 837 C CA . LYS A 1 114 ? 41.910 19.910 31.885 1.00 28.50 139 LYS A CA 1
ATOM 838 C C . LYS A 1 114 ? 42.882 19.411 30.829 1.00 28.99 139 LYS A C 1
ATOM 839 O O . LYS A 1 114 ? 44.079 19.593 30.977 1.00 29.79 139 LYS A O 1
ATOM 845 N N . GLU A 1 115 ? 42.383 18.807 29.757 1.00 29.74 140 GLU A N 1
ATOM 846 C CA . GLU A 1 115 ? 43.235 18.405 28.620 1.00 30.28 140 GLU A CA 1
ATOM 847 C C . GLU A 1 115 ? 43.235 19.448 27.512 1.00 29.50 140 GLU A C 1
ATOM 848 O O . GLU A 1 115 ? 43.763 19.217 26.416 1.00 29.39 140 GLU A O 1
ATOM 854 N N . GLY A 1 116 ? 42.659 20.622 27.788 1.00 28.92 141 GLY A N 1
ATOM 855 C CA . GLY A 1 116 ? 42.561 21.667 26.773 1.00 28.28 141 GLY A CA 1
ATOM 856 C C . GLY A 1 116 ? 41.420 21.425 25.808 1.00 28.44 141 GLY A C 1
ATOM 857 O O . GLY A 1 116 ? 41.268 22.138 24.823 1.00 28.88 141 GLY A O 1
ATOM 858 N N . GLN A 1 117 ? 40.580 20.432 26.078 1.00 26.99 142 GLN A N 1
ATOM 859 C CA . GLN A 1 117 ? 39.573 20.112 25.087 1.00 28.08 142 GLN A CA 1
ATOM 860 C C . GLN A 1 117 ? 38.283 20.855 25.384 1.00 26.98 142 GLN A C 1
ATOM 861 O O . GLN A 1 117 ? 37.863 20.918 26.540 1.00 27.84 142 GLN A O 1
ATOM 867 N N . TYR A 1 118 ? 37.682 21.393 24.334 1.00 26.27 143 TYR A N 1
ATOM 868 C CA . TYR A 1 118 ? 36.428 22.112 24.431 1.00 25.56 143 TYR A CA 1
ATOM 869 C C . TYR A 1 118 ? 35.417 21.086 24.916 1.00 24.91 143 TYR A C 1
ATOM 870 O O . TYR A 1 118 ? 35.298 20.018 24.330 1.00 22.96 143 TYR A O 1
ATOM 879 N N . SER A 1 119 ? 34.698 21.417 25.980 1.00 22.88 144 SER A N 1
ATOM 880 C CA . SER A 1 119 ? 33.787 20.493 26.599 1.00 22.32 144 SER A CA 1
ATOM 881 C C . SER A 1 119 ? 32.504 21.243 26.950 1.00 22.78 144 SER A C 1
ATOM 882 O O . SER A 1 119 ? 32.474 22.476 26.934 1.00 19.61 144 SER A O 1
ATOM 885 N N . LEU A 1 120 ? 31.432 20.486 27.178 1.00 22.58 145 LEU A N 1
ATOM 886 C CA . LEU A 1 120 ? 30.135 21.050 27.562 1.00 23.03 145 LEU A CA 1
ATOM 887 C C . LEU A 1 120 ? 29.641 20.258 28.764 1.00 21.97 145 LEU A C 1
ATOM 888 O O . LEU A 1 120 ? 29.741 19.029 28.777 1.00 22.20 145 LEU A O 1
ATOM 893 N N . SER A 1 121 ? 29.123 20.951 29.773 1.00 20.04 146 SER A N 1
ATOM 894 C CA . SER A 1 121 ? 28.407 20.263 30.839 1.00 18.63 146 SER A CA 1
ATOM 895 C C . SER A 1 121 ? 26.997 20.853 30.938 1.00 19.07 146 SER A C 1
ATOM 896 O O . SER A 1 121 ? 26.804 22.078 30.690 1.00 17.66 146 SER A O 1
ATOM 899 N N . TYR A 1 122 ? 26.040 19.986 31.248 1.00 17.50 147 TYR A N 1
ATOM 900 C CA . TYR A 1 122 ? 24.636 20.395 31.362 1.00 19.67 147 TYR A CA 1
ATOM 901 C C . TYR A 1 122 ? 24.289 20.342 32.840 1.00 19.34 147 TYR A C 1
ATOM 902 O O . TYR A 1 122 ? 24.496 19.317 33.495 1.00 19.05 147 TYR A O 1
ATOM 911 N N . VAL A 1 123 ? 23.873 21.488 33.384 1.00 20.17 148 VAL A N 1
ATOM 912 C CA . VAL A 1 123 ? 23.594 21.601 34.818 1.00 19.86 148 VAL A CA 1
ATOM 913 C C . VAL A 1 123 ? 22.097 21.837 35.005 1.00 20.28 148 VAL A C 1
ATOM 914 O O . VAL A 1 123 ? 21.512 22.683 34.311 1.00 20.27 148 VAL A O 1
ATOM 918 N N . ASP A 1 124 ? 21.453 21.095 35.895 1.00 18.76 149 ASP A N 1
ATOM 919 C CA . ASP A 1 124 ? 20.007 21.273 36.086 1.00 17.62 149 ASP A CA 1
ATOM 920 C C . ASP A 1 124 ? 19.689 22.696 36.542 1.00 17.87 149 ASP A C 1
ATOM 921 O O . ASP A 1 124 ? 20.321 23.225 37.477 1.00 18.30 149 ASP A O 1
ATOM 926 N N . PHE A 1 125 ? 18.749 23.315 35.827 1.00 18.21 150 PHE A N 1
ATOM 927 C CA . PHE A 1 125 ? 18.338 24.712 36.057 1.00 18.50 150 PHE A CA 1
ATOM 928 C C . PHE A 1 125 ? 17.903 24.874 37.506 1.00 19.13 150 PHE A C 1
ATOM 929 O O . PHE A 1 125 ? 18.274 25.837 38.154 1.00 19.46 150 PHE A O 1
ATOM 937 N N . THR A 1 126 ? 17.163 23.889 38.029 1.00 21.46 151 THR A N 1
ATOM 938 C CA . THR A 1 126 ? 16.624 24.005 39.378 1.00 23.80 151 THR A CA 1
ATOM 939 C C . THR A 1 126 ? 17.608 23.523 40.434 1.00 24.63 151 THR A C 1
ATOM 940 O O . THR A 1 126 ? 17.906 24.244 41.395 1.00 26.70 151 THR A O 1
ATOM 944 N N . THR A 1 127 ? 18.113 22.309 40.294 1.00 24.82 152 THR A N 1
ATOM 945 C CA . THR A 1 127 ? 18.941 21.707 41.350 1.00 25.36 152 THR A CA 1
ATOM 946 C C . THR A 1 127 ? 20.417 22.084 41.357 1.00 26.11 152 THR A C 1
ATOM 947 O O . THR A 1 127 ? 21.105 22.006 42.402 1.00 26.56 152 THR A O 1
ATOM 951 N N . GLY A 1 128 ? 20.926 22.483 40.198 1.00 25.29 153 GLY A N 1
ATOM 952 C CA . GLY A 1 128 ? 22.366 22.668 40.031 1.00 24.34 153 GLY A CA 1
ATOM 953 C C . GLY A 1 128 ? 23.159 21.376 39.940 1.00 24.31 153 GLY A C 1
ATOM 954 O O . GLY A 1 128 ? 24.372 21.389 40.010 1.00 23.77 153 GLY A O 1
ATOM 955 N N . LYS A 1 129 ? 22.468 20.253 39.803 1.00 24.10 154 LYS A N 1
ATOM 956 C CA . LYS A 1 129 ? 23.123 18.974 39.620 1.00 25.90 154 LYS A CA 1
ATOM 957 C C . LYS A 1 129 ? 23.775 18.906 38.253 1.00 24.92 154 LYS A C 1
ATOM 958 O O . LYS A 1 129 ? 23.154 19.240 37.253 1.00 24.76 154 LYS A O 1
ATOM 964 N N . ILE A 1 130 ? 25.010 18.420 38.196 1.00 24.37 155 ILE A N 1
ATOM 965 C CA . ILE A 1 130 ? 25.627 18.181 36.894 1.00 25.12 155 ILE A CA 1
ATOM 966 C C . ILE A 1 130 ? 25.011 16.937 36.308 1.00 25.07 155 ILE A C 1
ATOM 967 O O . ILE A 1 130 ? 25.108 15.829 36.887 1.00 25.94 155 ILE A O 1
ATOM 972 N N . LEU A 1 131 ? 24.360 17.102 35.177 1.00 23.61 156 LEU A N 1
ATOM 973 C CA . LEU A 1 131 ? 23.623 16.013 34.580 1.00 24.69 156 LEU A CA 1
ATOM 974 C C . LEU A 1 131 ? 24.427 15.251 33.543 1.00 25.53 156 LEU A C 1
ATOM 975 O O . LEU A 1 131 ? 24.250 14.038 33.381 1.00 26.07 156 LEU A O 1
ATOM 980 N N . LYS A 1 132 ? 25.308 15.948 32.835 1.00 25.69 157 LYS A N 1
ATOM 981 C CA . LYS A 1 132 ? 26.067 15.317 31.789 1.00 25.14 157 LYS A CA 1
ATOM 982 C C . LYS A 1 132 ? 27.301 16.190 31.530 1.00 24.45 157 LYS A C 1
ATOM 983 O O . LYS A 1 132 ? 27.216 17.413 31.602 1.00 22.96 157 LYS A O 1
ATOM 989 N N . ASN A 1 133 ? 28.434 15.556 31.250 1.00 23.25 158 ASN A N 1
ATOM 990 C CA . ASN A 1 133 ? 29.657 16.255 30.842 1.00 24.29 158 ASN A CA 1
ATOM 991 C C . ASN A 1 133 ? 30.020 15.610 29.534 1.00 24.95 158 ASN A C 1
ATOM 992 O O . ASN A 1 133 ? 30.145 14.367 29.484 1.00 23.77 158 ASN A O 1
ATOM 997 N N . ILE A 1 134 ? 30.203 16.417 28.491 1.00 24.96 159 ILE A N 1
ATOM 998 C CA . ILE A 1 134 ? 30.488 15.954 27.130 1.00 26.35 159 ILE A CA 1
ATOM 999 C C . ILE A 1 134 ? 31.734 16.627 26.547 1.00 26.11 159 ILE A C 1
ATOM 1000 O O . ILE A 1 134 ? 31.892 17.856 26.617 1.00 23.85 159 ILE A O 1
ATOM 1005 N N . THR A 1 135 ? 32.616 15.822 25.954 1.00 25.11 160 THR A N 1
ATOM 1006 C CA . THR A 1 135 ? 33.736 16.414 25.195 1.00 27.27 160 THR A CA 1
ATOM 1007 C C . THR A 1 135 ? 33.646 15.975 23.731 1.00 29.70 160 THR A C 1
ATOM 1008 O O . THR A 1 135 ? 34.068 14.882 23.403 1.00 30.32 160 THR A O 1
ATOM 1012 N N . PRO A 1 136 ? 33.062 16.812 22.858 1.00 32.29 161 PRO A N 1
ATOM 1013 C CA . PRO A 1 136 ? 32.885 16.504 21.433 1.00 34.19 161 PRO A CA 1
ATOM 1014 C C . PRO A 1 136 ? 34.120 16.065 20.654 1.00 35.96 161 PRO A C 1
ATOM 1015 O O . PRO A 1 136 ? 33.960 15.380 19.629 1.00 37.08 161 PRO A O 1
#

InterPro domains:
  IPR025711 PepSY domain [PF03413] (100-157)
  IPR041401 Cell wall elongation regulator TseB-like domain [PF17881] (41-84)
  IPR046350 Cystatin superfamily [SSF54403] (35-93)
  IPR046350 Cystatin superfamily [SSF54403] (99-160)
  IPR054944 Cell wall elongation/penicillin-binding protein regulator TseB [NF040668] (1-161)

Radius of gyration: 14.98 Å; Cα contacts (8 Å, |Δi|>4): 274; chains: 1; bounding box: 43×28×30 Å

Sequence (128 aa):
KEEGHEAAAAEAKKETDLAHVDDQVETFVGKEKYYVVKGTDKKGTALYVWVPADKKAKILSKEAKEEGISEDKAAKIIKDEGLVSKQKEVHLAREGNVLLWEVTYLDKEGQYSLSYVDFTTGKILKNITP

Foldseek 3Di:
DDPPQVVQVVVDVVPDQFDDWDDWDWDDDVFIWIWTWGAGPVRFTKIWTHGPPPVADIDMDGLVQFDDQVVLQVLCVVVQFAPFWDDWDWDDDRHFTWIWTWHQGPVRFIKIWTAGRRPRHTDDIGGD

Nearest PDB structures (foldseek):
  2gu3-assembly1_A  TM=1.008E+00  e=4.270E-21  Bacillus subtilis subsp. subtilis str. 168
  5y2z-assembly3_F  TM=3.758E-01  e=1.471E-01  Homo sapiens
  2zf4-assembly1_B  TM=4.621E-01  e=3.072E-01  Chromobacterium violaceum
  8hq2-assembly2_E  TM=3.699E-01  e=4.213E-01  Homo sapiens

Solvent-accessible surface area: 7593 Å² total; per-residue (Å²): 226,121,156,22,26,112,69,3,16,58,52,0,102,157,91,34,116,6,36,111,50,109,89,24,38,58,21,104,40,166,56,88,6,24,0,0,39,4,30,23,168,152,50,34,45,15,38,0,0,8,9,40,84,179,194,39,120,44,32,45,72,57,24,155,87,15,30,62,80,115,86,0,19,103,30,0,142,97,103,42,47,21,68,122,61,107,107,20,71,1,0,2,61,32,96,64,14,10,6,20,0,6,4,55,23,136,144,46,95,114,2,22,0,26,0,23,1,79,93,10,134,41,78,88,82,60,65,132

Organism: Bacillus subtilis (strain 168) (NCBI:txid224308)

Secondary structure (DSSP, 8-state):
--TTHHHHHHHHHHHSSEEEEEEEEEEESSSEEEEEEEEETT--EEEEEEESSTTSPPEEEEGGGS--HHHHHHHHHHTT--SEEEEEEEEEETTEEEEEEEEE-TTS-EEEEEEETTT--EEEEE--

B-factor: mean 24.64, std 6.89, range [13.61, 57.62]

CATH classification: 3.10.450.40 (+1 more: 3.10.450.40)